Protein AF-A0AAV5H627-F1 (afdb_monomer_lite)

Sequence (60 aa):
MGFLLFIPFLIVDLVVSSTLMSMGMVMLPPTMIALPFKIMLFVLVDGWDLVIKTLVQGFR

pLDDT: mean 86.21, std 7.12, range [59.75, 93.19]

Radius of gyration: 14.48 Å; chains: 1; bounding box: 29×16×42 Å

Foldseek 3Di:
DVVVVCVVLVVLLVVLVVVCVVVVNPPDPSCVVSVVVSVVVCVVVVVVVVVVVVVVVVVD

Structure (mmCIF, N/CA/C/O backbone):
data_AF-A0AAV5H627-F1
#
_entry.id   AF-A0AAV5H627-F1
#
loop_
_atom_site.group_PDB
_atom_site.id
_atom_site.type_symbol
_atom_site.label_atom_id
_atom_site.label_alt_id
_atom_site.label_comp_id
_atom_site.label_asym_id
_atom_site.label_entity_id
_atom_site.label_seq_id
_atom_site.pdbx_PDB_ins_code
_atom_site.Cartn_x
_atom_site.Cartn_y
_atom_site.Cartn_z
_atom_site.occupancy
_atom_site.B_iso_or_equiv
_atom_site.auth_seq_id
_atom_site.auth_comp_id
_atom_site.auth_asym_id
_atom_site.auth_atom_id
_atom_site.pdbx_PDB_model_num
ATOM 1 N N . MET A 1 1 ? -0.672 -4.578 15.922 1.00 66.56 1 MET A N 1
ATOM 2 C CA . MET A 1 1 ? -1.375 -4.961 14.672 1.00 66.56 1 MET A CA 1
ATOM 3 C C . MET A 1 1 ? -1.059 -4.051 13.482 1.00 66.56 1 MET A C 1
ATOM 5 O O . MET A 1 1 ? -0.931 -4.575 12.387 1.00 66.56 1 MET A O 1
ATOM 9 N N . GLY A 1 2 ? -0.859 -2.735 13.657 1.00 70.25 2 GLY A N 1
ATOM 10 C CA . GLY A 1 2 ? -0.608 -1.810 12.532 1.00 70.25 2 GLY A CA 1
ATOM 11 C C . GLY A 1 2 ? 0.599 -2.132 11.630 1.00 70.25 2 GLY A C 1
ATOM 12 O O . GLY A 1 2 ? 0.572 -1.807 10.452 1.00 70.25 2 GLY A O 1
ATOM 13 N N . PHE A 1 3 ? 1.622 -2.834 12.134 1.00 77.25 3 PHE A N 1
ATOM 14 C CA . PHE A 1 3 ? 2.774 -3.252 11.321 1.00 77.25 3 PHE A CA 1
ATOM 15 C C . PHE A 1 3 ? 2.402 -4.251 10.210 1.00 77.25 3 PHE A C 1
ATOM 17 O O . PHE A 1 3 ? 2.872 -4.124 9.085 1.00 77.25 3 PHE A O 1
ATOM 24 N N . LEU A 1 4 ? 1.510 -5.209 10.497 1.00 81.69 4 LEU A N 1
ATOM 25 C CA . LEU A 1 4 ? 1.069 -6.208 9.51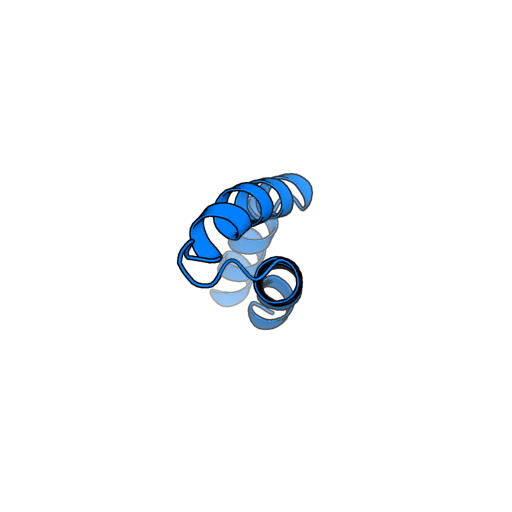3 1.00 81.69 4 LEU A CA 1
ATOM 26 C C . LEU A 1 4 ? 0.266 -5.573 8.371 1.00 81.69 4 LEU A C 1
ATOM 28 O O . LEU A 1 4 ? 0.365 -6.025 7.236 1.00 81.69 4 LEU A O 1
ATOM 32 N N . LEU A 1 5 ? -0.462 -4.488 8.657 1.00 82.25 5 LEU A N 1
ATOM 33 C CA . LEU A 1 5 ? -1.150 -3.696 7.637 1.00 82.25 5 LEU A CA 1
ATOM 34 C C . LEU A 1 5 ? -0.180 -3.012 6.671 1.00 82.25 5 LEU A C 1
ATOM 36 O O . LEU A 1 5 ? -0.549 -2.781 5.528 1.00 82.25 5 LEU A O 1
ATOM 40 N N . PHE A 1 6 ? 1.051 -2.714 7.096 1.00 85.69 6 PHE A N 1
ATOM 41 C CA . PHE A 1 6 ? 2.036 -2.001 6.282 1.00 85.69 6 PHE A CA 1
ATOM 42 C C . PHE A 1 6 ? 2.807 -2.913 5.312 1.00 85.69 6 PHE A C 1
ATOM 44 O O . PHE A 1 6 ? 3.235 -2.460 4.251 1.00 85.69 6 PHE A O 1
ATOM 51 N N . ILE A 1 7 ? 2.945 -4.206 5.637 1.00 90.56 7 ILE A N 1
ATOM 52 C CA . ILE A 1 7 ? 3.636 -5.215 4.810 1.00 90.56 7 ILE A CA 1
ATOM 53 C C . ILE A 1 7 ? 3.197 -5.193 3.332 1.00 90.56 7 ILE A C 1
ATOM 55 O O . ILE A 1 7 ? 4.073 -5.072 2.473 1.00 90.56 7 ILE A O 1
ATOM 59 N N . PRO A 1 8 ? 1.896 -5.270 2.982 1.00 88.56 8 PRO A N 1
ATOM 60 C CA . PRO A 1 8 ? 1.483 -5.279 1.578 1.00 88.56 8 PRO A CA 1
ATOM 61 C C . PRO A 1 8 ? 1.841 -3.982 0.836 1.00 88.56 8 PRO A C 1
ATOM 63 O O . PRO A 1 8 ? 2.234 -4.037 -0.327 1.00 88.56 8 PRO A O 1
ATOM 66 N N . PHE A 1 9 ? 1.787 -2.823 1.501 1.00 91.62 9 PHE A N 1
ATOM 67 C CA . PHE A 1 9 ? 2.201 -1.545 0.906 1.00 91.62 9 PHE A CA 1
ATOM 68 C C . PHE A 1 9 ? 3.699 -1.503 0.610 1.00 91.62 9 PHE A C 1
ATOM 70 O O . PHE A 1 9 ? 4.110 -0.967 -0.419 1.00 91.62 9 PHE A O 1
ATOM 77 N N . LEU A 1 10 ? 4.499 -2.093 1.497 1.00 91.69 10 LEU A N 1
ATOM 78 C CA . LEU A 1 10 ? 5.950 -2.169 1.368 1.00 91.69 10 LEU A CA 1
ATOM 79 C C . LEU A 1 10 ? 6.352 -3.094 0.208 1.00 91.69 10 LEU A C 1
ATOM 81 O O . LEU A 1 10 ? 7.259 -2.770 -0.555 1.00 91.69 10 LEU A O 1
ATOM 85 N N . ILE A 1 11 ? 5.627 -4.200 0.012 1.00 93.19 11 ILE A N 1
ATOM 86 C CA . ILE A 1 11 ? 5.811 -5.082 -1.151 1.00 93.19 11 ILE A CA 1
ATOM 87 C C . ILE A 1 11 ? 5.560 -4.315 -2.454 1.00 93.19 11 ILE A C 1
ATOM 89 O O . ILE A 1 11 ? 6.376 -4.407 -3.370 1.00 93.19 11 ILE A O 1
ATOM 93 N N . VAL A 1 12 ? 4.484 -3.523 -2.535 1.00 92.94 12 VAL A N 1
ATOM 94 C CA . VAL A 1 12 ? 4.197 -2.703 -3.728 1.00 92.94 12 VAL A CA 1
ATOM 95 C C . VAL A 1 12 ? 5.346 -1.737 -4.019 1.00 92.94 12 VAL A C 1
ATOM 97 O O . VAL A 1 12 ? 5.785 -1.654 -5.163 1.00 92.94 12 VAL A O 1
ATOM 100 N N . ASP A 1 13 ? 5.887 -1.060 -3.005 1.00 91.56 13 ASP A N 1
ATOM 101 C CA . ASP A 1 13 ? 7.022 -0.148 -3.197 1.00 91.56 13 ASP A CA 1
ATOM 102 C C . ASP A 1 13 ? 8.273 -0.858 -3.718 1.00 91.56 13 ASP A C 1
ATOM 104 O O . ASP A 1 13 ? 8.923 -0.368 -4.643 1.00 91.56 13 ASP A O 1
ATOM 108 N N . LEU A 1 14 ? 8.610 -2.021 -3.156 1.00 92.81 14 LEU A N 1
ATOM 109 C CA . LEU A 1 14 ? 9.782 -2.793 -3.573 1.00 92.81 14 LEU A CA 1
ATOM 110 C C . LEU A 1 14 ? 9.635 -3.328 -5.003 1.00 92.81 14 LEU A C 1
ATOM 112 O O . LEU A 1 14 ? 10.585 -3.272 -5.787 1.00 92.81 14 LEU A O 1
ATOM 116 N N . VAL A 1 15 ? 8.446 -3.811 -5.369 1.00 92.69 15 VAL A N 1
ATOM 117 C CA . VAL A 1 15 ? 8.163 -4.321 -6.720 1.00 92.69 15 VAL A CA 1
ATOM 118 C C . VAL A 1 15 ? 8.183 -3.186 -7.742 1.00 92.69 15 VAL A C 1
ATOM 120 O O . VAL A 1 15 ? 8.828 -3.303 -8.781 1.00 92.69 15 VAL A O 1
ATOM 123 N N . VAL A 1 16 ? 7.540 -2.054 -7.450 1.00 91.56 16 VAL A N 1
ATOM 124 C CA . VAL A 1 16 ? 7.510 -0.902 -8.365 1.00 91.56 16 VAL A CA 1
ATOM 125 C C . VAL A 1 16 ? 8.902 -0.280 -8.518 1.00 91.56 16 VAL A C 1
ATOM 127 O O . VAL A 1 16 ? 9.309 0.059 -9.625 1.00 91.56 16 VAL A O 1
ATOM 130 N N . SER A 1 17 ? 9.673 -0.182 -7.433 1.00 90.06 17 SER A N 1
ATOM 131 C CA . SER A 1 17 ? 11.048 0.326 -7.481 1.00 90.06 17 SER A CA 1
ATOM 132 C C . SER A 1 17 ? 11.973 -0.590 -8.291 1.00 90.06 17 SER A C 1
ATOM 134 O O . SER A 1 17 ? 12.661 -0.123 -9.197 1.00 90.06 17 SER A O 1
ATOM 136 N N . SER A 1 18 ? 11.949 -1.904 -8.038 1.00 90.19 18 SER A N 1
ATOM 137 C CA . SER A 1 18 ? 12.803 -2.867 -8.756 1.00 90.19 18 SER A CA 1
ATOM 138 C C . SER A 1 18 ? 12.463 -2.976 -10.245 1.00 90.19 18 SER A C 1
ATOM 140 O O . SER A 1 18 ? 13.369 -3.069 -11.074 1.00 90.19 18 SER A O 1
ATOM 142 N N . THR A 1 19 ? 11.180 -2.896 -10.607 1.00 89.50 19 THR A N 1
ATOM 143 C CA . THR A 1 19 ? 10.740 -2.895 -12.012 1.00 89.50 19 THR A CA 1
ATOM 144 C C . THR A 1 19 ? 11.169 -1.624 -12.746 1.00 89.50 19 THR A C 1
ATOM 146 O O . THR A 1 19 ? 11.744 -1.721 -13.828 1.00 89.50 19 THR A O 1
ATOM 149 N N . LEU A 1 20 ? 11.000 -0.440 -12.148 1.00 87.56 20 LEU A N 1
ATOM 150 C CA . LEU A 1 20 ? 11.480 0.825 -12.727 1.00 87.56 20 LEU A CA 1
ATOM 151 C C . LEU A 1 20 ? 13.003 0.878 -12.870 1.00 87.56 20 LEU A C 1
ATOM 153 O O . LEU A 1 20 ? 13.507 1.305 -13.912 1.00 87.56 20 LEU A O 1
ATOM 157 N N . MET A 1 21 ? 13.734 0.408 -11.854 1.00 87.50 21 MET A N 1
ATOM 158 C CA . MET A 1 21 ? 15.194 0.288 -11.911 1.00 87.50 21 MET A CA 1
ATOM 159 C C . MET A 1 21 ? 15.622 -0.647 -13.048 1.00 87.50 21 MET A C 1
ATOM 161 O O . MET A 1 21 ? 16.537 -0.314 -13.798 1.00 87.50 21 MET A O 1
ATOM 165 N N . SER A 1 22 ? 14.917 -1.767 -13.241 1.00 86.69 22 SER A N 1
ATOM 166 C CA . SER A 1 22 ? 15.165 -2.697 -14.350 1.00 86.69 22 SER A CA 1
ATOM 167 C C . SER A 1 22 ? 14.848 -2.106 -15.728 1.00 86.69 22 SER A C 1
ATOM 169 O O . SER A 1 22 ? 15.444 -2.534 -16.713 1.00 86.69 22 SER A O 1
ATOM 171 N N . MET A 1 23 ? 13.927 -1.143 -15.824 1.00 87.44 23 MET A N 1
ATOM 172 C CA . MET A 1 23 ? 13.603 -0.431 -17.069 1.00 87.44 23 MET A CA 1
ATOM 173 C C . MET A 1 23 ? 14.591 0.704 -17.392 1.00 87.44 23 MET A C 1
ATOM 175 O O . MET A 1 23 ? 14.444 1.367 -18.417 1.00 87.44 23 MET A O 1
ATOM 179 N N . GLY A 1 24 ? 15.581 0.965 -16.530 1.00 82.56 24 GLY A N 1
ATOM 180 C CA . GLY A 1 24 ? 16.534 2.068 -16.694 1.00 82.56 24 GLY A CA 1
ATOM 181 C C . GLY A 1 24 ? 15.927 3.457 -16.457 1.00 82.56 24 GLY A C 1
ATOM 182 O O . GLY A 1 24 ? 16.570 4.470 -16.734 1.00 82.56 24 GLY A O 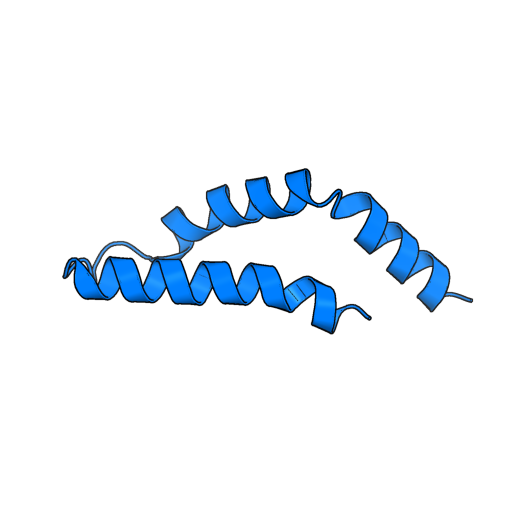1
ATOM 183 N N . MET A 1 25 ? 14.699 3.535 -15.933 1.00 80.12 25 MET A N 1
ATOM 184 C CA . MET A 1 25 ? 13.991 4.795 -15.703 1.00 80.12 25 MET A CA 1
ATOM 185 C C . MET A 1 25 ? 14.288 5.336 -14.302 1.00 80.12 25 MET A C 1
ATOM 187 O O . MET A 1 25 ? 13.488 5.200 -13.383 1.00 80.12 25 MET A O 1
ATOM 191 N N . VAL A 1 26 ? 15.446 5.982 -14.142 1.00 69.56 26 VAL A N 1
ATOM 192 C CA . VAL A 1 26 ? 15.857 6.606 -12.864 1.00 69.56 26 VAL A CA 1
ATOM 193 C C . VAL A 1 26 ? 15.152 7.949 -12.620 1.00 69.56 26 VAL A C 1
ATOM 195 O O . VAL A 1 26 ? 14.990 8.376 -11.482 1.00 69.56 26 VAL A O 1
ATOM 198 N N . MET A 1 27 ? 14.718 8.627 -13.688 1.00 77.56 27 MET A N 1
ATOM 199 C CA . MET A 1 27 ? 14.191 9.996 -13.605 1.00 77.56 27 MET A CA 1
ATOM 200 C C . MET A 1 27 ? 12.699 10.087 -13.270 1.00 77.56 27 MET A C 1
ATOM 202 O O . MET A 1 27 ? 12.232 11.162 -12.897 1.00 77.56 27 MET A O 1
ATOM 206 N N . LEU A 1 28 ? 11.944 8.992 -13.390 1.00 72.44 28 LEU A N 1
ATOM 207 C CA . LEU A 1 28 ? 10.553 8.954 -12.946 1.00 72.44 28 LEU A CA 1
ATOM 208 C C . LEU A 1 28 ? 10.518 8.457 -11.497 1.00 72.44 28 LEU A C 1
ATOM 210 O O . LEU A 1 28 ? 10.890 7.308 -11.256 1.00 72.44 28 LEU A O 1
ATOM 214 N N . PRO A 1 29 ? 10.083 9.278 -10.522 1.00 80.50 29 PRO A N 1
ATOM 215 C CA . PRO A 1 29 ? 10.009 8.839 -9.139 1.00 80.50 29 PRO A CA 1
ATOM 216 C C . PRO A 1 29 ? 9.047 7.640 -9.016 1.00 80.50 29 PRO A C 1
ATOM 218 O O . PRO A 1 29 ? 7.868 7.770 -9.365 1.00 80.50 29 PRO A O 1
ATOM 221 N N . PRO A 1 30 ? 9.507 6.487 -8.484 1.00 80.94 30 PRO A N 1
ATOM 222 C CA . PRO A 1 30 ? 8.707 5.262 -8.378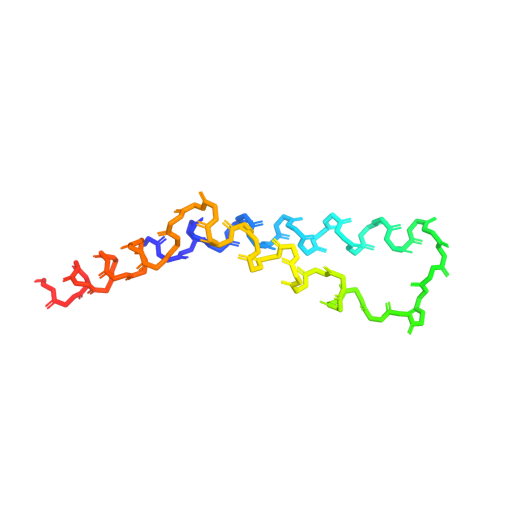 1.00 80.94 30 PRO A CA 1
ATOM 223 C C . PRO A 1 30 ? 7.397 5.422 -7.613 1.00 80.94 30 PRO A C 1
ATOM 225 O O . PRO A 1 30 ? 6.432 4.692 -7.837 1.00 80.94 30 PRO A O 1
ATOM 228 N N . THR A 1 31 ? 7.340 6.424 -6.740 1.00 87.38 31 THR A N 1
ATOM 229 C CA . THR A 1 31 ? 6.167 6.773 -5.945 1.00 87.38 31 THR A CA 1
ATOM 230 C C . THR A 1 31 ? 4.959 7.150 -6.794 1.00 87.38 31 THR A C 1
ATOM 232 O O . THR A 1 31 ? 3.848 6.793 -6.417 1.00 87.38 31 THR A O 1
ATOM 235 N N . MET A 1 32 ? 5.132 7.795 -7.954 1.00 88.25 32 MET A N 1
ATOM 236 C CA . MET A 1 32 ? 3.997 8.149 -8.821 1.00 88.25 32 MET A CA 1
ATOM 237 C C . MET A 1 32 ? 3.286 6.918 -9.383 1.00 88.25 32 MET A C 1
ATOM 239 O O . MET A 1 32 ? 2.072 6.944 -9.557 1.00 88.25 32 MET A O 1
ATOM 243 N N . ILE A 1 33 ? 4.029 5.834 -9.622 1.00 87.88 33 ILE A N 1
ATOM 244 C CA . ILE A 1 33 ? 3.456 4.558 -10.053 1.00 87.88 33 ILE A CA 1
ATOM 245 C C . ILE A 1 33 ? 2.914 3.802 -8.838 1.00 87.88 33 ILE A C 1
ATOM 247 O O . ILE A 1 33 ? 1.792 3.318 -8.878 1.00 87.88 33 ILE A O 1
ATOM 251 N N . ALA A 1 34 ? 3.651 3.750 -7.726 1.00 90.25 34 ALA A N 1
ATOM 252 C CA . ALA A 1 34 ? 3.232 3.007 -6.537 1.00 90.25 34 ALA A 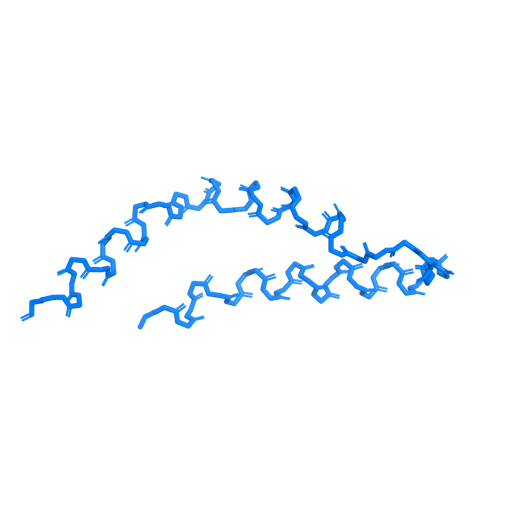CA 1
ATOM 253 C C . ALA A 1 34 ? 1.948 3.562 -5.889 1.00 90.25 34 ALA A C 1
ATOM 255 O O . ALA A 1 34 ? 1.144 2.788 -5.378 1.00 90.25 34 ALA A O 1
ATOM 256 N N . LEU A 1 35 ? 1.721 4.880 -5.918 1.00 92.19 35 LEU A N 1
ATOM 257 C CA . LEU A 1 35 ? 0.563 5.538 -5.293 1.00 92.19 35 LEU A CA 1
ATOM 258 C C . LEU A 1 35 ? -0.806 4.996 -5.755 1.00 92.19 35 LEU A C 1
ATOM 260 O O . LEU A 1 35 ? -1.570 4.556 -4.893 1.00 92.19 35 LEU A O 1
ATOM 264 N N . PRO A 1 36 ? -1.152 4.975 -7.058 1.00 92.44 36 PRO A N 1
ATOM 265 C CA . PRO A 1 36 ? -2.430 4.424 -7.511 1.00 92.44 36 PRO A CA 1
ATOM 266 C C . PRO A 1 36 ? -2.582 2.932 -7.179 1.00 92.44 36 PRO A C 1
ATOM 268 O O . PRO A 1 36 ? -3.656 2.519 -6.739 1.00 92.44 36 PRO A O 1
ATOM 271 N N . PHE A 1 37 ? -1.513 2.132 -7.290 1.00 92.50 37 PHE A N 1
ATOM 272 C CA . PHE A 1 37 ? -1.544 0.714 -6.905 1.00 92.50 37 PHE A CA 1
ATOM 273 C C . PHE A 1 37 ? -1.797 0.521 -5.408 1.00 92.50 37 PHE A C 1
ATOM 275 O O . PHE A 1 37 ? -2.594 -0.334 -5.023 1.00 92.50 37 PHE A O 1
ATOM 282 N N . LYS A 1 38 ? -1.172 1.337 -4.556 1.00 91.88 38 LYS A N 1
ATOM 283 C CA . LYS A 1 38 ? -1.410 1.325 -3.110 1.00 91.88 38 LYS A CA 1
ATOM 284 C C . LYS A 1 38 ? -2.854 1.670 -2.770 1.00 91.88 38 LYS A C 1
ATOM 286 O O . LYS A 1 38 ? -3.444 0.992 -1.937 1.00 91.88 38 LYS A O 1
ATOM 291 N N . ILE A 1 39 ? -3.431 2.687 -3.412 1.00 92.31 39 ILE A N 1
ATOM 292 C CA . ILE A 1 39 ? -4.830 3.076 -3.176 1.00 92.31 39 ILE A CA 1
ATOM 293 C C . ILE A 1 39 ? -5.777 1.952 -3.609 1.00 92.31 39 ILE A C 1
ATOM 295 O O . ILE A 1 39 ? -6.668 1.595 -2.842 1.00 92.31 39 ILE A O 1
ATOM 299 N N . MET A 1 40 ? -5.558 1.340 -4.780 1.00 92.69 40 MET A N 1
ATOM 300 C CA . MET A 1 40 ? -6.342 0.174 -5.207 1.00 92.69 40 MET A CA 1
ATOM 301 C C . MET A 1 40 ? -6.237 -0.975 -4.203 1.00 92.69 40 MET A C 1
ATOM 303 O O . MET A 1 40 ? -7.261 -1.509 -3.795 1.00 92.69 40 MET A O 1
ATOM 307 N N . LEU A 1 41 ? -5.027 -1.330 -3.761 1.00 91.44 41 LEU A N 1
ATOM 308 C CA . LEU A 1 41 ? -4.819 -2.404 -2.786 1.00 91.44 41 LEU A CA 1
ATOM 309 C C . LEU A 1 41 ? -5.510 -2.098 -1.451 1.00 91.44 41 LEU A C 1
ATOM 311 O O . LEU A 1 41 ? -6.158 -2.970 -0.881 1.00 91.44 41 LEU A O 1
ATOM 315 N N . PHE A 1 42 ? -5.423 -0.857 -0.975 1.00 92.31 42 PHE A N 1
ATOM 316 C CA . PHE A 1 42 ? -6.079 -0.433 0.261 1.00 92.31 42 PHE A CA 1
ATOM 317 C C . PHE A 1 42 ? -7.604 -0.550 0.181 1.00 92.31 42 PHE A C 1
ATOM 319 O O . PHE A 1 42 ? -8.225 -0.996 1.141 1.00 92.31 42 PHE A O 1
ATOM 326 N N . VAL A 1 43 ? -8.204 -0.199 -0.960 1.00 92.56 43 VAL A N 1
ATOM 327 C CA . VAL A 1 43 ? -9.649 -0.361 -1.181 1.00 92.56 43 VAL A CA 1
ATOM 328 C C . VAL A 1 43 ? -10.027 -1.839 -1.323 1.00 92.56 43 VAL A C 1
ATOM 330 O O . VAL A 1 43 ? -11.014 -2.259 -0.736 1.00 92.56 43 VAL A O 1
ATOM 333 N N . LEU A 1 44 ? -9.231 -2.645 -2.036 1.00 90.81 44 LEU A N 1
ATOM 334 C C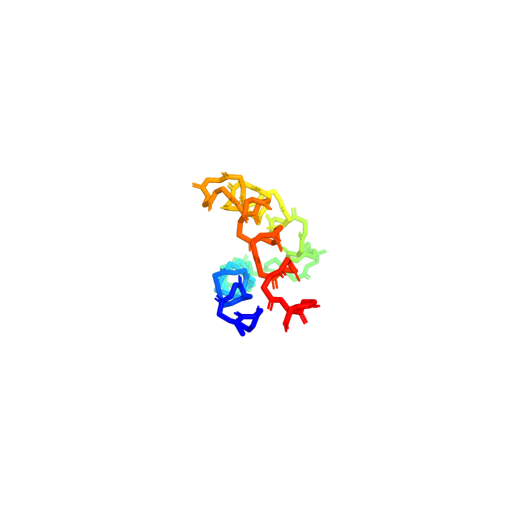A . LEU A 1 44 ? -9.497 -4.077 -2.252 1.00 90.81 44 LEU A CA 1
ATOM 335 C C . LEU A 1 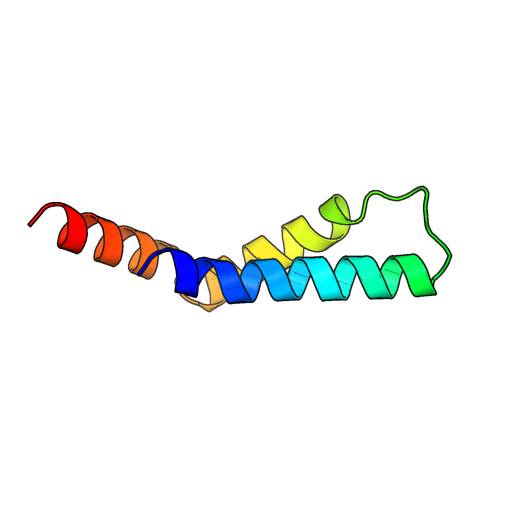44 ? -9.476 -4.914 -0.968 1.00 90.81 44 LEU A C 1
ATOM 337 O O . LEU A 1 44 ? -10.127 -5.951 -0.909 1.00 90.81 44 LEU A O 1
ATOM 341 N N . VAL A 1 45 ? -8.707 -4.495 0.036 1.00 89.62 45 VAL A N 1
ATOM 342 C CA . VAL A 1 45 ? -8.571 -5.204 1.319 1.00 89.62 45 VAL A CA 1
ATOM 343 C C . VAL A 1 45 ? -9.505 -4.611 2.390 1.00 89.62 45 VAL A C 1
ATOM 345 O O . VAL A 1 45 ? -9.344 -4.900 3.571 1.00 89.62 45 VAL A O 1
ATOM 348 N N . ASP A 1 46 ? -10.466 -3.758 2.010 1.00 90.06 46 ASP A N 1
ATOM 349 C CA . ASP A 1 46 ? -11.324 -3.017 2.948 1.00 90.06 46 ASP A CA 1
ATOM 350 C C . ASP A 1 46 ? -10.503 -2.309 4.045 1.00 90.06 46 ASP A C 1
ATOM 352 O O . ASP A 1 46 ? -10.822 -2.323 5.237 1.00 90.06 46 ASP A O 1
ATOM 356 N N . GLY A 1 47 ? -9.392 -1.679 3.648 1.00 87.00 47 GLY A N 1
ATOM 357 C CA . GLY A 1 47 ? -8.385 -1.152 4.567 1.00 87.00 47 GLY A CA 1
ATOM 358 C C . GLY A 1 47 ? -8.925 -0.131 5.572 1.00 87.00 47 GLY A C 1
ATOM 359 O O . GLY A 1 47 ? -8.411 -0.042 6.686 1.00 87.00 47 GLY A O 1
ATOM 360 N N . TRP A 1 48 ? -9.999 0.587 5.231 1.00 89.62 48 TRP A N 1
ATOM 361 C CA . TRP A 1 48 ? -10.701 1.483 6.154 1.00 89.62 48 TRP A CA 1
ATOM 362 C C . TRP A 1 48 ? -11.315 0.744 7.351 1.00 89.62 48 TRP A C 1
ATOM 364 O O . TRP A 1 48 ? -11.168 1.205 8.483 1.00 89.62 48 TRP A O 1
ATOM 374 N N . ASP A 1 49 ? -11.946 -0.413 7.137 1.00 89.62 49 ASP A N 1
ATOM 375 C CA . ASP A 1 49 ? -12.530 -1.227 8.211 1.00 89.62 49 ASP A CA 1
ATOM 376 C C . ASP A 1 49 ? -11.434 -1.792 9.129 1.00 89.62 49 ASP A C 1
ATOM 378 O O . ASP A 1 49 ? -11.539 -1.725 10.356 1.00 89.62 49 ASP A O 1
ATOM 382 N N . LEU A 1 50 ? -10.320 -2.242 8.546 1.00 86.56 50 LEU A N 1
ATOM 383 C CA . LEU A 1 50 ? -9.135 -2.682 9.289 1.00 86.56 50 LEU A CA 1
ATOM 384 C C . LEU A 1 50 ? -8.520 -1.564 10.145 1.00 86.56 50 LEU A C 1
ATOM 386 O O . LEU A 1 50 ? -8.170 -1.796 11.307 1.00 86.56 50 LEU A O 1
ATOM 390 N N . VAL A 1 51 ? -8.406 -0.345 9.614 1.00 87.44 51 VAL A N 1
ATOM 391 C CA . VAL A 1 51 ? -7.906 0.816 10.370 1.00 87.44 51 VAL A CA 1
ATOM 392 C C . VAL A 1 51 ? -8.855 1.162 11.519 1.00 87.44 51 VAL A C 1
ATOM 394 O O . VAL A 1 51 ? -8.408 1.314 12.653 1.00 87.44 51 VAL A O 1
ATOM 397 N N . ILE A 1 52 ? -10.165 1.215 11.277 1.00 89.06 52 ILE A N 1
ATOM 398 C CA . ILE A 1 52 ? -11.149 1.544 12.319 1.00 89.06 52 ILE A CA 1
ATOM 399 C C . ILE A 1 52 ? -11.165 0.473 13.416 1.00 89.06 52 ILE A C 1
ATOM 401 O O . ILE A 1 52 ? -11.094 0.811 14.597 1.00 89.06 52 ILE A O 1
ATOM 405 N N . LYS A 1 53 ? -11.189 -0.817 13.058 1.00 85.81 53 LYS A N 1
ATOM 406 C CA . LYS A 1 53 ? -11.148 -1.926 14.028 1.00 85.81 53 LYS A CA 1
ATOM 407 C C . LYS A 1 53 ? -9.896 -1.885 14.891 1.00 85.81 53 LYS A C 1
ATOM 409 O O . LYS A 1 53 ? -9.992 -2.040 16.106 1.00 85.81 53 LYS A O 1
ATOM 414 N N . THR A 1 54 ? -8.731 -1.663 14.282 1.00 84.31 54 THR A N 1
ATOM 415 C CA . THR A 1 54 ? -7.465 -1.596 15.027 1.00 84.31 54 THR A CA 1
ATOM 416 C C . THR A 1 54 ? -7.391 -0.378 15.944 1.00 84.31 54 THR A C 1
ATOM 418 O O . THR A 1 54 ? -6.858 -0.500 17.045 1.00 84.31 54 THR A O 1
ATOM 421 N N . LEU A 1 55 ? -7.966 0.761 15.548 1.00 85.38 55 LEU A N 1
ATOM 422 C CA . LEU A 1 55 ? -8.088 1.936 16.412 1.00 85.38 55 LEU A CA 1
ATOM 423 C C . LEU A 1 55 ? -9.027 1.667 17.590 1.00 85.38 55 LEU A C 1
ATOM 425 O O . LEU A 1 55 ? -8.619 1.831 18.734 1.00 85.38 55 LEU A O 1
ATOM 429 N N . VAL A 1 56 ? -10.249 1.192 17.338 1.00 88.75 56 VAL A N 1
ATOM 430 C CA . VAL A 1 56 ? -11.248 0.911 18.387 1.00 88.75 56 VAL A CA 1
ATOM 431 C C . VAL A 1 56 ? -10.741 -0.128 19.390 1.00 88.75 56 VAL A C 1
ATOM 433 O O . VAL A 1 56 ? -10.955 0.026 20.589 1.00 88.75 56 VAL A O 1
ATOM 436 N N . GLN A 1 57 ? -10.035 -1.162 18.924 1.00 83.75 57 GLN A N 1
ATOM 437 C CA . GLN A 1 57 ? -9.383 -2.139 19.801 1.00 83.75 57 GLN A CA 1
ATOM 438 C C . GLN A 1 57 ? -8.202 -1.555 20.584 1.00 83.75 57 GLN A C 1
ATOM 440 O O . GLN A 1 57 ? -7.904 -2.057 21.657 1.00 83.75 57 GLN A O 1
ATOM 445 N N . GLY A 1 58 ? -7.522 -0.530 20.065 1.00 78.44 58 GLY A N 1
ATOM 446 C CA . GLY A 1 58 ? -6.391 0.113 20.736 1.00 78.44 58 GLY A CA 1
ATOM 447 C C . GLY A 1 58 ? -6.782 1.096 21.844 1.00 78.44 58 GLY A C 1
ATOM 448 O O . GLY A 1 58 ? -5.950 1.398 22.693 1.00 78.44 58 GLY A O 1
ATOM 449 N N . PHE A 1 59 ? -8.023 1.595 21.849 1.00 79.00 59 PHE A N 1
ATOM 450 C CA . PHE A 1 59 ? -8.544 2.498 22.888 1.00 79.00 59 PHE A CA 1
ATOM 451 C C . PHE A 1 59 ? -9.197 1.775 24.077 1.00 79.00 59 PHE A C 1
ATOM 453 O O . PHE A 1 59 ? -9.624 2.439 25.023 1.00 79.00 59 PHE A O 1
ATOM 460 N N . ARG A 1 60 ? -9.318 0.447 24.020 1.00 59.75 60 ARG A N 1
ATOM 461 C CA . ARG A 1 60 ? -9.971 -0.383 25.034 1.00 59.75 60 ARG A CA 1
ATOM 462 C C . ARG A 1 60 ? -8.940 -1.178 25.821 1.00 59.75 60 ARG A C 1
ATOM 464 O O . ARG A 1 60 ? -9.152 -1.312 27.044 1.00 59.75 60 ARG A O 1
#

Secondary structure (DSSP, 8-state):
-HHHHHHHHHHHHHHHHHHHHHTT--SS-HHHHHHHHHHHHHHHTTHHHHHHHHHHHHT-